Protein AF-A0A356TQ45-F1 (afdb_monomer)

Foldseek 3Di:
DDDDDDDDPPDDPPPDPPPPPPQPQPQPPVVVVVVVVLVVLVVVCVVVVADSVQWDWDDQDSQKIWTQHPVGIWIKGFAWDDDDNDTHDTDIDTEDDPLRQCCVVLVHRSVQWDWDDDPGPQWIWIDGPNDIWIWGWDDDNGGIYIDTDPDDDPPPDPPPPPPPPPDDDDDD

Mean predicted aligned error: 13.39 Å

Secondary structure (DSSP, 8-state):
-------------------------TTS-HHHHHHHHHHHHHHHHHHHT--GGG-EEEE-SSSEEEEEETTEEEEEEEEEEEETTEEEEEEEEEPPPHHHHHHHHHTS-GGG-EEEE-SSTTEEEEEETTEEEEEEEEE-SS-EEEEEES-PPPPPP----------PPPP-

Structure (mmCIF, N/CA/C/O backbone):
data_AF-A0A356TQ45-F1
#
_entry.id   AF-A0A356TQ45-F1
#
loop_
_atom_site.group_PDB
_atom_site.id
_atom_site.type_symbol
_atom_site.label_atom_id
_atom_site.label_alt_id
_atom_site.label_comp_id
_atom_site.label_asym_id
_atom_site.label_entity_id
_atom_site.label_seq_id
_atom_site.pdbx_PDB_ins_code
_atom_site.Cartn_x
_atom_site.Cartn_y
_atom_site.Cartn_z
_atom_site.occupancy
_atom_site.B_iso_or_equiv
_atom_site.auth_seq_id
_atom_site.auth_comp_id
_atom_site.auth_asym_id
_atom_site.auth_atom_id
_atom_site.pdbx_PDB_model_num
ATOM 1 N N . MET A 1 1 ? 59.234 -2.520 54.701 1.00 38.41 1 MET A N 1
ATOM 2 C CA . MET A 1 1 ? 59.143 -3.461 53.559 1.00 38.41 1 MET A CA 1
ATOM 3 C C . MET A 1 1 ? 57.657 -3.678 53.281 1.00 38.41 1 MET A C 1
ATOM 5 O O . MET A 1 1 ? 57.005 -4.320 54.080 1.00 38.41 1 MET A O 1
ATOM 9 N N . ARG A 1 2 ? 57.001 -2.833 52.472 1.00 40.69 2 ARG A N 1
ATOM 10 C CA . ARG A 1 2 ? 56.751 -2.992 51.022 1.00 40.69 2 ARG A CA 1
ATOM 11 C C . ARG A 1 2 ? 56.267 -4.393 50.626 1.00 40.69 2 ARG A C 1
ATOM 13 O O . ARG A 1 2 ? 57.110 -5.215 50.309 1.00 40.69 2 ARG A O 1
ATOM 20 N N . VAL A 1 3 ? 54.946 -4.578 50.532 1.00 37.56 3 VAL A N 1
ATOM 21 C CA . VAL A 1 3 ? 54.291 -5.249 49.391 1.00 37.56 3 VAL A CA 1
ATOM 22 C C . VAL A 1 3 ? 52.929 -4.573 49.183 1.00 37.56 3 VAL A C 1
ATOM 24 O O . VAL A 1 3 ? 52.017 -4.741 49.984 1.00 37.56 3 VAL A O 1
ATOM 27 N N . VAL A 1 4 ? 52.821 -3.747 48.141 1.00 41.84 4 VAL A N 1
ATOM 28 C CA . VAL A 1 4 ? 51.567 -3.138 47.676 1.00 41.84 4 VAL A CA 1
ATOM 29 C C . VAL A 1 4 ? 51.018 -4.046 46.579 1.00 41.84 4 VAL A C 1
ATOM 31 O O . VAL A 1 4 ? 51.649 -4.200 45.537 1.00 41.84 4 VAL A O 1
ATOM 34 N N . PHE A 1 5 ? 49.864 -4.657 46.827 1.00 44.09 5 PHE A N 1
ATOM 35 C CA . PHE A 1 5 ? 49.027 -5.297 45.815 1.00 44.09 5 PHE A CA 1
ATOM 36 C C . PHE A 1 5 ? 47.947 -4.296 45.403 1.00 44.09 5 PHE A C 1
ATOM 38 O O . PHE A 1 5 ? 47.248 -3.802 46.282 1.00 44.09 5 PHE A O 1
ATOM 45 N N . ALA A 1 6 ? 47.797 -4.027 44.103 1.00 42.25 6 ALA A N 1
ATOM 46 C CA . ALA A 1 6 ? 46.505 -4.090 43.403 1.00 42.25 6 ALA A CA 1
ATOM 47 C C . ALA A 1 6 ? 46.563 -3.411 42.021 1.00 42.25 6 ALA A C 1
ATOM 49 O O . ALA A 1 6 ? 46.594 -2.192 41.900 1.00 42.25 6 ALA A O 1
ATOM 50 N N . LEU A 1 7 ? 46.500 -4.268 40.999 1.00 42.06 7 LEU A N 1
ATOM 51 C CA . LEU A 1 7 ? 45.645 -4.143 39.813 1.00 42.06 7 LEU A CA 1
ATOM 52 C C . LEU A 1 7 ? 45.788 -2.885 38.939 1.00 42.06 7 LEU A C 1
ATOM 54 O O . LEU A 1 7 ? 45.045 -1.913 39.040 1.00 42.06 7 LEU A O 1
ATOM 58 N N . LEU A 1 8 ? 46.667 -3.021 37.944 1.00 44.34 8 LEU A N 1
ATOM 59 C CA . LEU A 1 8 ? 46.571 -2.353 36.646 1.00 44.34 8 LEU A CA 1
ATOM 60 C C . LEU A 1 8 ? 45.221 -2.684 35.982 1.00 44.34 8 LEU A C 1
ATOM 62 O O . LEU A 1 8 ? 45.034 -3.776 35.448 1.00 44.34 8 LEU A O 1
ATOM 66 N N . VAL A 1 9 ? 44.292 -1.729 35.980 1.00 47.53 9 VAL A N 1
ATOM 67 C CA . VAL A 1 9 ? 43.106 -1.753 35.113 1.00 47.53 9 VAL A CA 1
ATOM 68 C C . VAL A 1 9 ? 43.507 -1.174 33.756 1.00 47.53 9 VAL A C 1
ATOM 70 O O . VAL A 1 9 ? 43.423 0.025 33.514 1.00 47.53 9 VAL A O 1
ATOM 73 N N . LEU A 1 10 ? 43.985 -2.042 32.867 1.00 46.00 10 LEU A N 1
ATOM 74 C CA . LEU A 1 10 ? 44.137 -1.763 31.438 1.00 46.00 10 LEU A CA 1
ATOM 75 C C . LEU A 1 10 ? 42.849 -2.213 30.736 1.00 46.00 10 LEU A C 1
ATOM 77 O O . LEU A 1 10 ? 42.743 -3.344 30.271 1.00 46.00 10 LEU A O 1
ATOM 81 N N . ALA A 1 11 ? 41.844 -1.339 30.694 1.00 51.00 11 ALA A N 1
ATOM 82 C CA . ALA A 1 11 ? 40.689 -1.516 29.818 1.00 51.00 11 ALA A CA 1
ATOM 83 C C . ALA A 1 11 ? 41.008 -0.856 28.463 1.00 51.00 11 ALA A C 1
ATOM 85 O O . ALA A 1 11 ? 41.170 0.366 28.418 1.00 51.00 11 ALA A O 1
ATOM 86 N N . PRO A 1 12 ? 41.133 -1.607 27.353 1.00 48.00 12 PRO A N 1
ATOM 87 C CA . PRO A 1 12 ? 41.363 -0.993 26.058 1.00 48.00 12 PRO A CA 1
ATOM 88 C C . PRO A 1 12 ? 40.058 -0.354 25.568 1.00 48.00 12 PRO A C 1
ATOM 90 O O . PRO A 1 12 ? 39.065 -1.039 25.318 1.00 48.00 12 PRO A O 1
ATOM 93 N N . LEU A 1 13 ? 40.078 0.970 25.396 1.00 46.19 13 LEU A N 1
ATOM 94 C CA . LEU A 1 13 ? 39.138 1.700 24.545 1.00 46.19 13 LEU A CA 1
ATOM 95 C C . LEU A 1 13 ? 39.313 1.212 23.094 1.00 46.19 13 LEU A C 1
ATOM 97 O O . LEU A 1 13 ? 40.103 1.750 22.325 1.00 46.19 13 LEU A O 1
ATOM 101 N N . LEU A 1 14 ? 38.573 0.173 22.715 1.00 45.75 14 LEU A N 1
ATOM 102 C CA . LEU A 1 14 ? 38.393 -0.263 21.328 1.00 45.75 14 LEU A CA 1
ATOM 103 C C . LEU A 1 14 ? 36.915 -0.135 20.953 1.00 45.75 14 LEU A C 1
ATOM 105 O O . LEU A 1 14 ? 36.223 -1.107 20.668 1.00 45.75 14 LEU A O 1
ATOM 109 N N . ALA A 1 15 ? 36.420 1.098 20.954 1.00 50.94 15 ALA A N 1
ATOM 110 C CA . ALA A 1 15 ? 35.123 1.445 20.395 1.00 50.94 15 ALA A CA 1
ATOM 111 C C . ALA A 1 15 ? 35.312 2.657 19.481 1.00 50.94 15 ALA A C 1
ATOM 113 O O . ALA A 1 15 ? 35.411 3.764 19.989 1.00 50.94 15 ALA A O 1
ATOM 114 N N . ALA A 1 16 ? 35.429 2.424 18.163 1.00 47.28 16 ALA A N 1
ATOM 115 C CA . ALA A 1 16 ? 35.027 3.348 17.077 1.00 47.28 16 ALA A CA 1
ATOM 116 C C . ALA A 1 16 ? 35.606 2.985 15.684 1.00 47.28 16 ALA A C 1
ATOM 118 O O . ALA A 1 16 ? 35.868 3.864 14.872 1.00 47.28 16 ALA A O 1
ATOM 119 N N . LEU A 1 17 ? 35.766 1.700 15.342 1.00 46.09 17 LEU A N 1
ATOM 120 C CA . LEU A 1 17 ? 35.960 1.281 13.937 1.00 46.09 17 LEU A CA 1
ATOM 121 C C . LEU A 1 17 ? 34.752 0.504 13.396 1.00 46.09 17 LEU A C 1
ATOM 123 O O . LEU A 1 17 ? 34.865 -0.360 12.531 1.00 46.09 17 LEU A O 1
ATOM 127 N N . GLY A 1 18 ? 33.559 0.851 13.877 1.00 41.62 18 GLY A N 1
ATOM 128 C CA . GLY A 1 18 ? 32.295 0.510 13.231 1.00 41.62 18 GLY A CA 1
ATOM 129 C C . GLY A 1 18 ? 31.992 1.499 12.112 1.00 41.62 18 GLY A C 1
ATOM 130 O O . GLY A 1 18 ? 30.973 2.176 12.163 1.00 41.62 18 GLY A O 1
ATOM 131 N N . GLY A 1 19 ? 32.898 1.630 11.137 1.00 37.53 19 GLY A N 1
ATOM 132 C CA . GLY A 1 19 ? 32.660 2.456 9.958 1.00 37.53 19 GLY A CA 1
ATOM 133 C C . GLY A 1 19 ? 31.317 2.075 9.342 1.00 37.53 19 GLY A C 1
ATOM 134 O O . GLY A 1 19 ? 31.079 0.896 9.062 1.00 37.53 19 GLY A O 1
ATOM 135 N N . CYS A 1 20 ? 30.435 3.065 9.192 1.00 50.94 20 CYS A N 1
ATOM 136 C CA . CYS A 1 20 ? 29.130 2.945 8.562 1.00 50.94 20 CYS A CA 1
ATOM 137 C C . CYS A 1 20 ? 29.283 2.191 7.240 1.00 50.94 20 CYS A C 1
ATOM 139 O O . CYS A 1 20 ? 29.699 2.752 6.226 1.00 50.94 20 CYS A O 1
ATOM 141 N N . ARG A 1 21 ? 28.989 0.885 7.248 1.00 41.62 21 ARG A N 1
ATOM 142 C CA . ARG A 1 21 ? 28.913 0.091 6.026 1.00 41.62 21 ARG A CA 1
ATOM 143 C C . ARG A 1 21 ? 27.748 0.657 5.238 1.00 41.62 21 ARG A C 1
ATOM 145 O O . ARG A 1 21 ? 26.599 0.320 5.513 1.00 41.62 21 ARG A O 1
ATOM 152 N N . HIS A 1 22 ? 28.070 1.527 4.290 1.00 43.88 22 HIS A N 1
ATOM 153 C CA . HIS A 1 22 ? 27.150 2.029 3.290 1.00 43.88 22 HIS A CA 1
ATOM 154 C C . HIS A 1 22 ? 26.469 0.812 2.657 1.00 43.88 22 HIS A C 1
ATOM 156 O O . HIS A 1 22 ? 27.093 0.023 1.939 1.00 43.88 22 HIS A O 1
ATOM 162 N N . ARG A 1 23 ? 25.207 0.582 3.037 1.00 54.31 23 ARG A N 1
ATOM 163 C CA . ARG A 1 23 ? 24.378 -0.465 2.447 1.00 54.31 23 ARG A CA 1
ATOM 164 C C . ARG A 1 23 ? 24.221 -0.078 0.983 1.00 54.31 23 ARG A C 1
ATOM 166 O O . ARG A 1 23 ? 23.668 0.970 0.684 1.00 54.31 23 ARG A O 1
ATOM 173 N N . TYR A 1 24 ? 24.776 -0.888 0.091 1.00 46.12 24 TYR A N 1
ATOM 174 C CA . TYR A 1 24 ? 24.468 -0.822 -1.331 1.00 46.12 24 TYR A CA 1
ATOM 175 C C . TYR A 1 24 ? 22.954 -0.987 -1.473 1.00 46.12 24 TYR A C 1
ATOM 177 O O . TYR A 1 24 ? 22.442 -2.025 -1.068 1.00 46.12 24 TYR A O 1
ATOM 185 N N . ASP A 1 25 ? 22.244 0.015 -1.974 1.00 58.91 25 ASP A N 1
ATOM 186 C CA . ASP A 1 25 ? 20.788 -0.028 -2.092 1.00 58.91 25 ASP A CA 1
ATOM 187 C C . ASP A 1 25 ? 20.396 -0.685 -3.440 1.00 58.91 25 ASP A C 1
ATOM 189 O O . ASP A 1 25 ? 20.764 -0.184 -4.511 1.00 58.91 25 ASP A O 1
ATOM 193 N N . PRO A 1 26 ? 19.678 -1.829 -3.438 1.00 57.66 26 PRO A N 1
ATOM 194 C CA . PRO A 1 26 ? 19.209 -2.484 -4.662 1.00 57.66 26 PRO A CA 1
ATOM 195 C C . PRO A 1 26 ? 18.286 -1.614 -5.536 1.00 57.66 26 PRO A C 1
ATOM 197 O O . PRO A 1 26 ? 18.059 -1.977 -6.695 1.00 57.66 26 PRO A O 1
ATOM 200 N N . VAL A 1 27 ? 17.781 -0.494 -5.013 1.00 61.97 27 VAL A N 1
ATOM 201 C CA . VAL A 1 27 ? 16.809 0.404 -5.648 1.00 61.97 27 VAL A CA 1
ATOM 202 C C . VAL A 1 27 ? 17.451 1.677 -6.235 1.00 61.97 27 VAL A C 1
ATOM 204 O O . VAL A 1 27 ? 16.759 2.647 -6.536 1.00 61.97 27 VAL A O 1
ATOM 207 N N . HIS A 1 28 ? 18.769 1.670 -6.462 1.00 70.31 28 HIS A N 1
ATOM 208 C CA . HIS A 1 28 ? 19.478 2.741 -7.186 1.00 70.31 28 HIS A CA 1
ATOM 209 C C . HIS A 1 28 ? 19.784 2.415 -8.659 1.00 70.31 28 HIS A C 1
ATOM 211 O O . HIS A 1 28 ? 20.225 3.285 -9.405 1.00 70.31 28 HIS A O 1
ATOM 217 N N . ASN A 1 29 ? 19.565 1.175 -9.115 1.00 77.56 29 ASN A N 1
ATOM 218 C CA . ASN A 1 29 ? 19.778 0.811 -10.520 1.00 77.56 29 ASN A CA 1
ATO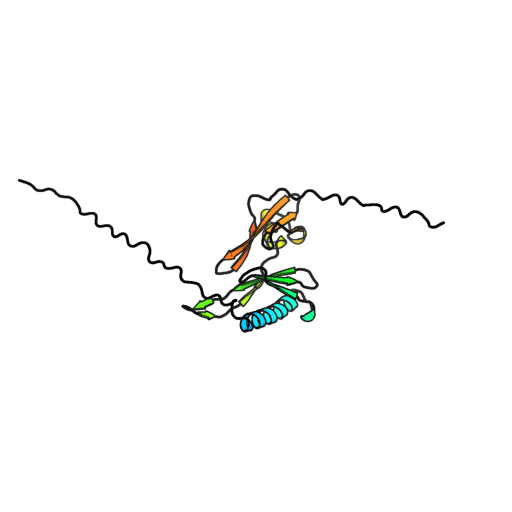M 219 C C . ASN A 1 29 ? 18.475 0.993 -11.329 1.00 77.56 29 ASN A C 1
ATOM 221 O O . ASN A 1 29 ? 17.549 0.200 -11.126 1.00 77.56 29 ASN A O 1
ATOM 225 N N . PRO A 1 30 ? 18.402 1.944 -12.281 1.00 77.94 30 PRO A N 1
ATOM 226 C CA . PRO A 1 30 ? 17.160 2.279 -12.984 1.00 77.94 30 PRO A CA 1
ATOM 227 C C . PRO A 1 30 ? 16.559 1.093 -13.752 1.00 77.94 30 PRO A C 1
ATOM 229 O O . PRO A 1 30 ? 15.359 0.845 -13.664 1.00 77.94 30 PRO A O 1
ATOM 232 N N . ALA A 1 31 ? 17.386 0.267 -14.400 1.00 82.06 31 ALA A N 1
ATOM 233 C CA . ALA A 1 31 ? 16.912 -0.915 -15.125 1.00 82.06 31 ALA A CA 1
ATOM 234 C C . ALA A 1 31 ? 16.323 -1.996 -14.195 1.00 82.06 31 ALA A C 1
ATOM 236 O O . ALA A 1 31 ? 15.488 -2.809 -14.604 1.00 82.06 31 ALA A O 1
ATOM 237 N N . ARG A 1 32 ? 16.756 -2.042 -12.925 1.00 84.19 32 ARG A N 1
ATOM 238 C CA . ARG A 1 32 ? 16.135 -2.922 -11.922 1.00 84.19 32 ARG A CA 1
ATOM 239 C C . ARG A 1 32 ? 14.821 -2.350 -11.417 1.00 84.19 32 ARG A C 1
ATOM 241 O O . ARG A 1 32 ? 13.885 -3.129 -11.267 1.00 84.19 32 ARG A O 1
ATOM 248 N N . ILE A 1 33 ? 14.754 -1.038 -11.188 1.00 86.25 33 ILE A N 1
ATOM 249 C CA . ILE A 1 33 ? 13.532 -0.352 -10.745 1.00 86.25 33 ILE A CA 1
ATOM 250 C C . ILE A 1 33 ? 12.400 -0.625 -11.732 1.00 86.25 33 ILE A C 1
ATOM 252 O O . ILE A 1 33 ? 11.370 -1.154 -11.334 1.00 86.25 33 ILE A O 1
ATOM 256 N N . GLU A 1 34 ? 12.638 -0.420 -13.025 1.00 90.25 34 GLU A N 1
ATOM 257 C CA . GLU A 1 34 ? 11.637 -0.646 -14.073 1.00 90.25 34 GLU A CA 1
ATOM 258 C C . GLU A 1 34 ? 11.131 -2.105 -14.098 1.00 90.25 34 GLU A C 1
ATOM 260 O O . GLU A 1 34 ? 9.943 -2.395 -14.260 1.00 90.25 34 GLU A O 1
ATOM 265 N N . ARG A 1 35 ? 12.035 -3.072 -13.876 1.00 90.94 35 ARG A N 1
ATOM 266 C CA . ARG A 1 35 ? 11.667 -4.489 -13.743 1.00 90.94 35 ARG A CA 1
ATOM 267 C C . ARG A 1 35 ? 10.822 -4.738 -12.493 1.00 90.94 35 ARG A C 1
ATOM 269 O O . ARG A 1 35 ? 9.887 -5.539 -12.549 1.00 90.94 35 ARG A O 1
ATOM 276 N N . PHE A 1 36 ? 11.168 -4.114 -11.371 1.00 92.19 36 PHE A N 1
ATOM 277 C CA . PHE A 1 36 ? 10.406 -4.232 -10.133 1.00 92.19 36 PHE A CA 1
ATOM 278 C C . PHE A 1 36 ? 9.011 -3.629 -10.287 1.00 92.19 36 PHE A C 1
ATOM 280 O O . PHE A 1 36 ? 8.051 -4.293 -9.905 1.00 92.19 36 PHE A O 1
ATOM 287 N N . GLU A 1 37 ? 8.892 -2.464 -10.918 1.00 94.56 37 GLU A N 1
ATOM 288 C CA . GLU A 1 37 ? 7.621 -1.785 -11.188 1.00 94.56 37 GLU A CA 1
ATOM 289 C C . GLU A 1 37 ? 6.711 -2.604 -12.099 1.00 94.56 37 GLU A C 1
ATOM 291 O O . GLU A 1 37 ? 5.556 -2.832 -11.752 1.00 94.56 37 GLU A O 1
ATOM 296 N N . ARG A 1 38 ? 7.226 -3.170 -13.198 1.00 95.62 38 ARG A N 1
ATOM 297 C CA . ARG A 1 38 ? 6.438 -4.104 -14.024 1.00 95.62 38 ARG A CA 1
ATOM 298 C C . ARG A 1 38 ? 5.922 -5.297 -13.226 1.00 95.62 38 ARG A C 1
ATOM 300 O O . ARG A 1 38 ? 4.773 -5.700 -13.376 1.00 95.62 38 ARG A O 1
ATOM 307 N N . ASN A 1 39 ? 6.766 -5.885 -12.379 1.00 96.25 39 ASN A N 1
ATOM 308 C CA . ASN A 1 39 ? 6.347 -7.005 -11.537 1.00 96.25 39 ASN A CA 1
ATOM 309 C C . ASN A 1 39 ? 5.319 -6.579 -10.480 1.00 96.25 39 ASN A C 1
ATOM 311 O O . ASN A 1 39 ? 4.431 -7.368 -10.161 1.00 96.25 39 ASN A O 1
ATOM 315 N N . LEU A 1 40 ? 5.431 -5.356 -9.956 1.00 97.25 40 LEU A N 1
ATOM 316 C CA . LEU A 1 40 ? 4.463 -4.780 -9.032 1.00 97.25 40 LEU A CA 1
ATOM 317 C C . LEU A 1 40 ? 3.111 -4.577 -9.711 1.00 97.25 40 LEU A C 1
ATOM 319 O O . LEU A 1 40 ? 2.106 -4.974 -9.140 1.00 97.25 40 LEU A O 1
ATOM 323 N N . ILE A 1 41 ? 3.087 -4.029 -10.929 1.00 98.12 41 ILE A N 1
ATOM 324 C CA . ILE A 1 41 ? 1.857 -3.823 -11.704 1.00 98.12 41 ILE A CA 1
ATOM 325 C C . ILE A 1 41 ? 1.103 -5.142 -11.869 1.00 98.12 41 ILE A C 1
ATOM 327 O O . ILE A 1 41 ? -0.072 -5.219 -1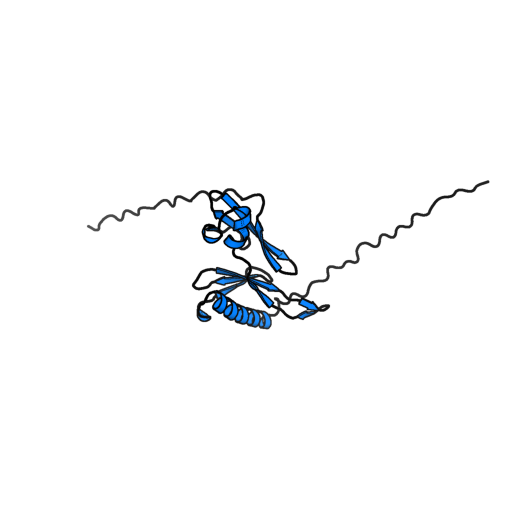1.523 1.00 98.12 41 ILE A O 1
ATOM 331 N N . ARG A 1 42 ? 1.791 -6.209 -12.298 1.00 97.94 42 ARG A N 1
ATOM 332 C CA . ARG A 1 42 ? 1.185 -7.545 -12.441 1.00 97.94 42 ARG A CA 1
ATOM 333 C C . ARG A 1 42 ? 0.633 -8.091 -11.129 1.00 97.94 42 ARG A C 1
ATOM 335 O O . ARG A 1 42 ? -0.433 -8.702 -11.110 1.00 97.94 42 ARG A O 1
ATOM 342 N N . LEU A 1 43 ? 1.380 -7.913 -10.037 1.00 97.81 43 LEU A N 1
ATOM 343 C CA . LEU A 1 43 ? 0.956 -8.362 -8.714 1.00 97.81 43 LEU A CA 1
ATOM 344 C C . LEU A 1 43 ? -0.275 -7.585 -8.243 1.00 97.81 43 LEU A C 1
ATOM 346 O O . LEU A 1 43 ? -1.273 -8.191 -7.876 1.00 97.81 43 LEU A O 1
ATOM 350 N N . ALA A 1 44 ? -0.226 -6.258 -8.298 1.00 97.50 44 ALA A N 1
ATOM 351 C CA . ALA A 1 44 ? -1.310 -5.396 -7.854 1.00 97.50 44 ALA A CA 1
ATOM 352 C C . ALA A 1 44 ? -2.568 -5.561 -8.714 1.00 97.50 44 ALA A C 1
ATOM 354 O O . ALA A 1 44 ? -3.667 -5.586 -8.165 1.00 97.50 44 ALA A O 1
ATOM 355 N N . ALA A 1 45 ? -2.426 -5.756 -10.028 1.00 97.81 45 ALA A N 1
ATOM 356 C CA . ALA A 1 45 ? -3.525 -6.106 -10.927 1.00 97.81 45 ALA A CA 1
ATOM 357 C C . ALA A 1 45 ? -4.212 -7.402 -10.479 1.00 97.81 45 ALA A C 1
ATOM 359 O O . ALA A 1 45 ? -5.424 -7.428 -10.290 1.00 97.81 45 ALA A O 1
ATOM 360 N N . ARG A 1 46 ? -3.435 -8.456 -10.190 1.00 97.44 46 ARG A N 1
ATOM 361 C CA . ARG A 1 46 ? -3.967 -9.720 -9.662 1.00 97.44 46 ARG A CA 1
ATOM 362 C C . ARG A 1 46 ? -4.655 -9.547 -8.308 1.00 97.44 46 ARG A C 1
ATOM 364 O O . ARG A 1 46 ? -5.745 -10.071 -8.117 1.00 97.44 46 ARG A O 1
ATOM 371 N N . ASP A 1 47 ? -4.028 -8.829 -7.382 1.00 95.38 47 ASP A N 1
ATOM 372 C CA . ASP A 1 47 ? -4.542 -8.651 -6.021 1.00 95.38 47 ASP A CA 1
ATOM 373 C C . ASP A 1 47 ? -5.839 -7.827 -5.985 1.00 95.38 47 ASP A C 1
ATOM 375 O O . ASP A 1 47 ? -6.640 -7.973 -5.057 1.00 95.38 47 ASP A O 1
ATOM 379 N N . SER A 1 48 ? -6.017 -6.919 -6.949 1.00 95.06 48 SER A N 1
ATOM 380 C CA . SER A 1 48 ? -7.171 -6.015 -7.051 1.00 95.06 48 SER A CA 1
ATOM 381 C C . SER A 1 48 ? -8.227 -6.457 -8.063 1.00 95.06 48 SER A C 1
ATOM 383 O O . SER A 1 48 ? -9.337 -5.937 -8.028 1.00 95.06 48 SER A O 1
ATOM 385 N N . GLY A 1 49 ? -7.902 -7.392 -8.959 1.00 97.06 49 GLY A N 1
ATOM 386 C CA . GLY A 1 49 ? -8.750 -7.765 -10.092 1.00 97.06 49 GLY A CA 1
ATOM 387 C C . GLY A 1 49 ? -8.787 -6.728 -11.223 1.00 97.06 49 GLY A C 1
ATOM 388 O O . GLY A 1 49 ? -9.561 -6.893 -12.163 1.00 97.06 49 GLY A O 1
ATOM 389 N N . CYS A 1 50 ? -7.978 -5.667 -11.157 1.00 96.75 50 CYS A N 1
ATOM 390 C CA . CYS A 1 50 ? -7.916 -4.637 -12.195 1.00 96.75 50 CYS A CA 1
ATOM 391 C C . CYS A 1 50 ? -7.052 -5.087 -13.383 1.00 96.75 50 CYS A C 1
ATOM 393 O O . CYS A 1 50 ? -6.145 -5.908 -13.235 1.00 96.75 50 CYS A O 1
ATOM 395 N N . ALA A 1 51 ? -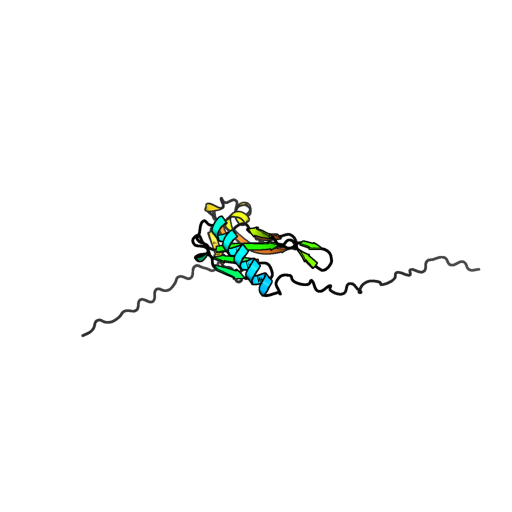7.273 -4.500 -14.562 1.00 97.81 51 ALA A N 1
ATOM 396 C CA . ALA A 1 51 ? -6.360 -4.690 -15.688 1.00 97.81 51 ALA A CA 1
ATOM 397 C C . ALA A 1 51 ? -5.001 -4.024 -15.398 1.00 97.81 51 ALA A C 1
ATOM 399 O O . ALA A 1 51 ? -4.954 -2.967 -14.772 1.00 97.81 51 ALA A O 1
ATOM 400 N N . GLU A 1 52 ? -3.893 -4.587 -15.897 1.00 97.69 52 GLU A N 1
ATOM 401 C CA . GLU A 1 52 ? -2.541 -4.037 -15.664 1.00 97.69 52 GLU A CA 1
ATOM 402 C C . GLU A 1 52 ? -2.417 -2.562 -16.077 1.00 97.69 52 GLU A C 1
ATOM 404 O O . GLU A 1 52 ? -1.785 -1.776 -15.379 1.00 97.69 52 GLU A O 1
ATOM 409 N N . VAL A 1 53 ? -3.086 -2.162 -17.163 1.00 97.38 53 VAL A N 1
ATOM 410 C CA . VAL A 1 53 ? -3.106 -0.774 -17.661 1.00 97.38 53 VAL A CA 1
ATOM 411 C C . VAL A 1 53 ? -3.818 0.213 -16.728 1.00 97.38 53 VAL A C 1
ATOM 413 O O . VAL A 1 53 ? -3.638 1.417 -16.865 1.00 97.38 53 VAL A O 1
ATOM 416 N N . GLN A 1 54 ? -4.627 -0.279 -15.786 1.00 97.25 54 GLN A N 1
ATOM 417 C CA . GLN A 1 54 ? -5.335 0.528 -14.786 1.00 97.25 54 GLN A CA 1
ATOM 418 C C . GLN A 1 54 ? -4.562 0.635 -13.468 1.00 97.25 54 GLN A C 1
ATOM 420 O O . GLN A 1 54 ? -5.048 1.252 -12.521 1.00 97.25 54 GLN A O 1
ATOM 425 N N . VAL A 1 55 ? -3.392 0.000 -13.375 1.00 97.94 55 VAL A N 1
ATOM 426 C CA . VAL A 1 55 ? -2.557 0.025 -12.179 1.00 97.94 55 VAL A CA 1
ATOM 427 C C . VAL A 1 55 ? -1.416 1.007 -12.384 1.00 97.94 55 VAL A C 1
ATOM 429 O O . VAL A 1 55 ? -0.557 0.811 -13.242 1.00 97.94 55 VAL A O 1
ATOM 432 N N . GLN A 1 56 ? -1.366 2.034 -11.541 1.00 97.38 56 GLN A N 1
ATOM 433 C CA . GLN A 1 56 ? -0.289 3.015 -11.559 1.00 97.38 56 GLN A CA 1
ATOM 434 C C . GLN A 1 56 ? 0.560 2.897 -10.286 1.00 97.38 56 GLN A C 1
ATOM 436 O O . GLN A 1 56 ? 0.078 3.232 -9.200 1.00 97.38 56 GLN A O 1
ATOM 441 N N . PRO A 1 57 ? 1.813 2.418 -10.378 1.00 96.44 57 PRO A N 1
ATOM 442 C CA . PRO A 1 57 ? 2.714 2.381 -9.239 1.00 96.44 57 PRO A CA 1
ATOM 443 C C . PRO A 1 57 ? 3.314 3.770 -8.985 1.00 96.44 57 PRO A C 1
ATOM 445 O O . PRO A 1 57 ? 3.754 4.454 -9.904 1.00 96.44 57 PRO A O 1
ATOM 448 N N . VAL A 1 58 ? 3.377 4.164 -7.718 1.00 94.50 58 VAL A N 1
ATOM 449 C CA . VAL A 1 58 ? 4.015 5.392 -7.239 1.00 94.50 58 VAL A CA 1
ATOM 450 C C . VAL A 1 58 ? 4.971 5.018 -6.117 1.00 94.50 58 VAL A C 1
ATOM 452 O O . VAL A 1 58 ? 4.581 4.400 -5.126 1.00 94.50 58 VAL A O 1
ATOM 455 N N . ARG A 1 59 ? 6.243 5.382 -6.262 1.00 92.00 59 ARG A N 1
ATOM 456 C CA . ARG A 1 59 ? 7.253 5.154 -5.226 1.00 92.00 59 ARG A CA 1
ATOM 457 C C . ARG A 1 59 ? 7.102 6.206 -4.126 1.00 92.00 59 ARG A C 1
ATOM 459 O O . ARG A 1 59 ? 7.177 7.396 -4.407 1.00 92.00 59 ARG A O 1
ATOM 466 N N . ILE A 1 60 ? 6.922 5.767 -2.881 1.00 90.50 60 ILE A N 1
ATOM 467 C CA . ILE A 1 60 ? 6.757 6.647 -1.703 1.00 90.50 60 ILE A CA 1
ATOM 468 C C . ILE A 1 60 ? 7.905 6.513 -0.692 1.00 90.50 60 ILE A C 1
ATOM 470 O O . ILE A 1 60 ? 7.876 7.115 0.378 1.00 90.50 60 ILE A O 1
ATOM 474 N N . GLY A 1 61 ? 8.910 5.696 -1.003 1.00 87.75 61 GLY A N 1
ATOM 475 C CA . GLY A 1 61 ? 10.102 5.507 -0.186 1.00 87.75 61 GLY A CA 1
ATOM 476 C C . GLY A 1 61 ? 11.144 4.650 -0.896 1.00 87.75 61 GLY A C 1
ATOM 477 O O . GLY A 1 61 ? 10.989 4.292 -2.063 1.00 87.75 61 GLY A O 1
ATOM 478 N N . GLU A 1 62 ? 12.215 4.291 -0.189 1.00 83.88 62 GLU A N 1
ATOM 479 C CA . GLU A 1 62 ? 13.305 3.502 -0.774 1.00 83.88 62 GLU A CA 1
ATOM 480 C C . GLU A 1 62 ? 12.805 2.140 -1.271 1.00 83.88 62 GLU A C 1
ATOM 482 O O . GLU A 1 62 ? 13.043 1.778 -2.420 1.00 83.88 62 GLU A O 1
ATOM 487 N N . THR A 1 63 ? 12.047 1.436 -0.429 1.00 87.12 63 THR A N 1
ATOM 488 C CA . THR A 1 63 ? 11.507 0.091 -0.686 1.00 87.12 63 THR A CA 1
ATOM 489 C C . THR A 1 63 ? 9.974 0.036 -0.610 1.00 87.12 63 THR A C 1
ATOM 491 O O . THR A 1 63 ? 9.396 -1.052 -0.535 1.00 87.12 63 THR A O 1
ATOM 494 N N . LEU A 1 64 ? 9.314 1.197 -0.658 1.00 91.81 64 LEU A N 1
ATOM 495 C CA . LEU A 1 64 ? 7.867 1.348 -0.509 1.00 91.81 64 LEU A CA 1
ATOM 496 C C . LEU A 1 64 ? 7.210 1.927 -1.761 1.00 91.81 64 LEU A C 1
ATOM 498 O O . LEU A 1 64 ? 7.643 2.956 -2.290 1.00 91.81 64 LEU A O 1
ATOM 502 N N . TRP A 1 65 ? 6.113 1.297 -2.172 1.00 94.56 65 TRP A N 1
ATOM 503 C CA . TRP A 1 65 ? 5.294 1.728 -3.297 1.00 94.56 65 TRP A CA 1
ATOM 504 C C . TRP A 1 65 ? 3.814 1.695 -2.945 1.00 94.56 65 TRP A C 1
ATOM 506 O O . TRP A 1 65 ? 3.352 0.831 -2.202 1.00 94.56 65 TRP A O 1
ATOM 516 N N . VAL A 1 66 ? 3.075 2.614 -3.549 1.00 95.12 66 VAL A N 1
ATOM 517 C CA . VAL A 1 66 ? 1.618 2.601 -3.616 1.00 95.12 66 VAL A CA 1
ATOM 518 C C . VAL A 1 66 ? 1.235 2.222 -5.036 1.00 95.12 66 VAL A C 1
ATOM 520 O O . VAL A 1 66 ? 1.681 2.859 -5.984 1.00 95.12 66 VAL A O 1
ATOM 523 N N . ALA A 1 67 ? 0.422 1.189 -5.203 1.00 96.88 67 ALA A N 1
ATOM 524 C CA . ALA A 1 67 ? -0.224 0.889 -6.469 1.00 96.88 67 ALA A CA 1
ATOM 525 C C . ALA A 1 67 ? -1.637 1.474 -6.438 1.00 96.88 67 ALA A C 1
ATOM 527 O O . ALA A 1 67 ? -2.490 1.001 -5.687 1.00 96.88 67 ALA A O 1
ATOM 528 N N . ASN A 1 68 ? -1.883 2.503 -7.242 1.00 96.12 68 ASN A N 1
ATOM 529 C CA . ASN A 1 68 ? -3.226 3.025 -7.460 1.00 96.12 68 ASN A CA 1
ATOM 530 C C . ASN A 1 68 ? -3.952 2.064 -8.398 1.00 96.12 68 ASN A C 1
ATOM 532 O O . ASN A 1 68 ? -3.514 1.865 -9.529 1.00 96.12 68 ASN A O 1
ATOM 536 N N . THR A 1 69 ? -5.019 1.435 -7.911 1.00 96.06 69 THR A N 1
ATOM 537 C CA . THR A 1 69 ? -5.816 0.467 -8.674 1.00 96.06 69 THR A CA 1
ATOM 538 C C . THR A 1 69 ? -7.240 0.983 -8.870 1.00 96.06 69 THR A C 1
ATOM 540 O O . THR A 1 69 ? -7.663 1.932 -8.211 1.00 96.06 69 THR A O 1
ATOM 543 N N . CYS A 1 70 ? -8.021 0.305 -9.710 1.00 94.50 70 CYS A N 1
ATOM 544 C CA . CYS A 1 70 ? -9.449 0.570 -9.902 1.00 94.50 70 CYS A CA 1
ATOM 545 C C . CYS A 1 70 ? -10.301 0.405 -8.626 1.00 94.50 70 CYS A C 1
ATOM 547 O O . CYS A 1 70 ? -11.397 0.948 -8.551 1.00 94.50 70 CYS A O 1
ATOM 549 N N . THR A 1 71 ? -9.800 -0.315 -7.615 1.00 92.56 71 THR A N 1
ATOM 550 C CA . THR A 1 71 ? -10.483 -0.507 -6.318 1.00 92.56 71 THR A CA 1
ATOM 551 C C . THR A 1 71 ? -9.958 0.418 -5.218 1.00 92.56 71 THR A C 1
ATOM 553 O O . THR A 1 71 ? -10.441 0.371 -4.090 1.00 92.56 71 THR A O 1
ATOM 556 N N . GLY A 1 72 ? -8.966 1.256 -5.533 1.00 90.38 72 GLY A N 1
ATOM 557 C CA . GLY A 1 72 ? -8.279 2.128 -4.585 1.00 90.38 72 GLY A CA 1
ATOM 558 C C . GLY A 1 72 ? -6.777 1.839 -4.459 1.00 90.38 72 GLY A C 1
ATOM 559 O O . GLY A 1 72 ? -6.244 0.939 -5.124 1.00 90.38 72 GLY A O 1
ATOM 560 N N . PRO A 1 73 ? -6.065 2.631 -3.640 1.00 91.69 73 PRO A N 1
ATOM 561 C CA . PRO A 1 73 ? -4.630 2.483 -3.429 1.00 91.69 73 PRO A CA 1
ATOM 562 C C . PRO A 1 73 ? -4.303 1.243 -2.587 1.00 91.69 73 PRO A C 1
ATOM 564 O O . PRO A 1 73 ? -5.030 0.895 -1.657 1.00 91.69 73 PRO A O 1
ATOM 567 N N . ARG A 1 74 ? -3.179 0.590 -2.896 1.00 93.88 74 ARG A N 1
ATOM 568 C CA . ARG A 1 74 ? -2.624 -0.532 -2.125 1.00 93.88 74 ARG A CA 1
ATOM 569 C C . ARG A 1 74 ? -1.135 -0.344 -1.887 1.00 93.88 74 ARG A C 1
ATOM 571 O O . ARG A 1 74 ? -0.400 -0.032 -2.822 1.00 93.88 74 ARG A O 1
ATOM 578 N N . GLU A 1 75 ? -0.679 -0.564 -0.659 1.00 94.94 75 GLU A N 1
ATOM 579 C CA . GLU A 1 75 ? 0.737 -0.439 -0.315 1.00 94.94 75 GLU A CA 1
ATOM 580 C C . GLU A 1 75 ? 1.498 -1.760 -0.469 1.00 94.94 75 GLU A C 1
ATOM 582 O O . GLU A 1 75 ? 1.031 -2.838 -0.090 1.00 94.94 75 GLU A O 1
ATOM 587 N N . TYR A 1 76 ? 2.719 -1.657 -0.991 1.00 95.81 76 TYR A N 1
ATOM 588 C CA . TYR A 1 76 ? 3.622 -2.777 -1.202 1.00 95.81 76 TYR A CA 1
ATOM 589 C C . TYR A 1 76 ? 5.036 -2.455 -0.729 1.00 95.81 76 TYR A C 1
ATOM 591 O O . TYR A 1 76 ? 5.548 -1.346 -0.899 1.00 95.81 76 TYR A O 1
ATOM 599 N N . PHE A 1 77 ? 5.691 -3.479 -0.190 1.00 93.81 77 PHE A N 1
ATOM 600 C CA . PHE A 1 77 ? 7.090 -3.454 0.211 1.00 93.81 77 PHE A CA 1
ATOM 601 C C . PHE A 1 77 ? 7.926 -4.390 -0.664 1.00 93.81 77 PHE A C 1
ATOM 603 O O . PHE A 1 77 ? 7.557 -5.552 -0.879 1.00 93.81 77 PHE A O 1
ATOM 610 N N . LEU A 1 78 ? 9.082 -3.907 -1.126 1.00 92.12 78 LEU A N 1
ATOM 611 C CA . LEU A 1 78 ? 10.081 -4.719 -1.816 1.00 92.12 78 LEU A CA 1
ATOM 612 C C . LEU A 1 78 ? 11.146 -5.210 -0.830 1.00 92.12 78 LEU A C 1
ATOM 614 O O . LEU A 1 78 ? 12.136 -4.532 -0.561 1.00 92.12 78 LEU A O 1
ATOM 618 N N . GLY A 1 79 ? 10.974 -6.433 -0.331 1.00 89.38 79 GLY A N 1
ATOM 619 C CA . GLY A 1 79 ? 11.948 -7.066 0.554 1.00 89.38 79 GLY A CA 1
ATOM 620 C C . GLY A 1 79 ? 13.020 -7.815 -0.227 1.00 89.38 79 GLY A C 1
ATOM 621 O O . GLY A 1 79 ? 12.706 -8.764 -0.944 1.00 89.38 79 GLY A O 1
ATOM 622 N N . CYS A 1 80 ? 14.289 -7.444 -0.059 1.00 84.81 80 CYS A N 1
ATOM 623 C CA . CYS A 1 80 ? 15.434 -8.137 -0.656 1.00 84.81 80 CYS A CA 1
ATOM 624 C C . CYS A 1 80 ? 16.271 -8.847 0.416 1.00 84.81 80 CYS A C 1
ATOM 626 O O . CYS A 1 80 ? 16.468 -8.326 1.509 1.00 84.81 80 CYS A O 1
ATOM 628 N N . ARG A 1 81 ? 16.825 -10.023 0.097 1.00 81.31 81 ARG A N 1
ATOM 629 C CA . ARG A 1 81 ? 17.776 -10.711 0.983 1.00 81.31 81 ARG A CA 1
ATOM 630 C C . ARG A 1 81 ? 19.203 -10.272 0.674 1.00 81.31 81 ARG A C 1
ATOM 632 O O . ARG A 1 81 ? 19.650 -10.344 -0.473 1.00 81.31 81 ARG A O 1
ATOM 639 N N . ALA A 1 82 ? 19.943 -9.877 1.703 1.00 74.81 82 ALA A N 1
ATOM 640 C CA . ALA A 1 82 ? 21.378 -9.659 1.589 1.00 74.81 82 ALA A CA 1
ATOM 641 C C . ALA A 1 82 ? 22.128 -11.000 1.662 1.00 74.81 82 ALA A C 1
ATOM 643 O O . ALA A 1 82 ? 21.906 -11.804 2.565 1.00 74.81 82 ALA A O 1
ATOM 644 N N . ARG A 1 83 ? 23.046 -11.235 0.722 1.00 71.81 83 ARG A N 1
ATOM 645 C CA . ARG A 1 83 ? 24.050 -12.303 0.768 1.00 71.81 83 ARG A CA 1
ATOM 646 C C . ARG A 1 83 ? 25.429 -11.652 0.702 1.00 71.81 83 ARG A C 1
ATOM 648 O O . ARG A 1 83 ? 25.915 -11.282 -0.369 1.00 71.81 83 ARG A O 1
ATOM 655 N N . GLY A 1 84 ? 26.047 -11.461 1.866 1.00 74.38 84 GLY A N 1
ATOM 656 C CA . GLY A 1 84 ? 27.274 -10.673 1.988 1.00 74.38 84 GLY A CA 1
ATOM 657 C C . GLY A 1 84 ? 27.033 -9.214 1.587 1.00 74.38 84 GLY A C 1
ATOM 658 O O . GLY A 1 84 ? 26.172 -8.554 2.157 1.00 74.38 84 GLY A O 1
ATOM 659 N N . ARG A 1 85 ? 27.774 -8.714 0.587 1.00 68.50 85 ARG A N 1
ATOM 660 C CA . ARG A 1 85 ? 27.620 -7.341 0.058 1.00 68.50 85 ARG A CA 1
ATOM 661 C C . ARG A 1 85 ? 26.613 -7.217 -1.095 1.00 68.50 85 ARG A C 1
ATOM 663 O O . ARG A 1 85 ? 26.446 -6.128 -1.631 1.00 68.50 85 ARG A O 1
ATOM 670 N N . ARG A 1 86 ? 25.989 -8.317 -1.530 1.00 69.81 86 ARG A N 1
ATOM 671 C CA . ARG A 1 86 ? 25.063 -8.329 -2.674 1.00 69.81 86 ARG A CA 1
ATOM 672 C C . ARG A 1 86 ? 23.638 -8.572 -2.203 1.00 69.81 86 ARG A C 1
ATOM 674 O O . ARG A 1 86 ? 23.397 -9.465 -1.396 1.00 69.81 86 ARG A O 1
ATOM 681 N N . TRP A 1 87 ? 22.690 -7.833 -2.763 1.00 70.19 87 TRP A N 1
ATOM 682 C CA . TRP A 1 87 ? 21.263 -8.070 -2.549 1.00 70.19 87 TRP A CA 1
ATOM 683 C C . TRP A 1 87 ? 20.706 -8.958 -3.654 1.00 70.19 87 TRP A C 1
ATOM 685 O O . TRP A 1 87 ? 21.020 -8.787 -4.833 1.00 70.19 87 TRP A O 1
ATOM 695 N N . SER A 1 88 ? 19.900 -9.933 -3.256 1.00 76.19 88 SER A N 1
ATOM 696 C CA . SER A 1 88 ? 19.343 -10.972 -4.119 1.00 76.19 88 SER A CA 1
ATOM 697 C C . SER A 1 88 ? 17.960 -11.393 -3.617 1.00 76.19 88 SER A C 1
ATOM 699 O O . SER A 1 88 ? 17.576 -11.078 -2.492 1.00 76.19 88 SER A O 1
ATOM 701 N N . HIS A 1 89 ? 17.196 -12.096 -4.455 1.00 82.94 89 HIS A N 1
ATOM 702 C CA . HIS A 1 89 ? 15.871 -12.624 -4.100 1.00 82.94 89 HIS A CA 1
ATOM 703 C C . HIS A 1 89 ? 14.889 -11.564 -3.573 1.00 82.94 89 HIS A C 1
ATOM 705 O O . HIS A 1 89 ? 14.242 -11.771 -2.547 1.00 82.94 89 HIS A O 1
ATOM 711 N N . CYS A 1 90 ? 14.785 -10.434 -4.275 1.00 86.81 90 CYS A N 1
ATOM 712 C CA . CYS A 1 90 ? 13.782 -9.416 -3.980 1.00 86.81 90 CYS A CA 1
ATOM 713 C C . CYS A 1 90 ? 12.373 -9.952 -4.242 1.00 86.81 90 CYS A C 1
ATOM 715 O O . CYS A 1 90 ? 12.120 -10.555 -5.288 1.00 86.81 90 CYS A O 1
ATOM 717 N N . ARG A 1 91 ? 11.468 -9.749 -3.287 1.00 90.50 91 ARG A N 1
ATOM 718 C CA . ARG A 1 91 ? 10.075 -10.183 -3.358 1.00 90.50 91 ARG A CA 1
ATOM 719 C C . ARG A 1 91 ? 9.163 -9.056 -2.912 1.00 90.50 91 ARG A C 1
ATOM 721 O O . ARG A 1 91 ? 9.413 -8.413 -1.895 1.00 90.50 91 ARG A O 1
ATOM 728 N N . TRP A 1 92 ? 8.095 -8.872 -3.672 1.00 94.00 92 TRP A N 1
ATOM 729 C CA . TRP A 1 92 ? 6.999 -8.003 -3.289 1.00 94.00 92 TRP A CA 1
ATOM 730 C C . TRP A 1 92 ? 6.180 -8.645 -2.176 1.00 94.00 92 TRP A C 1
ATOM 732 O O . TRP A 1 92 ? 5.904 -9.846 -2.207 1.00 94.00 92 TRP A O 1
ATOM 742 N N . ARG A 1 93 ? 5.798 -7.831 -1.199 1.00 93.88 93 ARG A N 1
ATOM 743 C CA . ARG A 1 93 ? 4.858 -8.187 -0.141 1.00 93.88 93 ARG A CA 1
ATOM 744 C C . ARG A 1 93 ? 3.803 -7.096 -0.073 1.00 93.88 93 ARG A C 1
ATOM 746 O O . ARG A 1 93 ? 4.159 -5.918 -0.038 1.00 93.88 93 ARG A O 1
ATOM 753 N N . ARG A 1 94 ? 2.533 -7.491 -0.062 1.00 94.75 94 ARG A N 1
ATOM 754 C CA . ARG A 1 94 ? 1.440 -6.5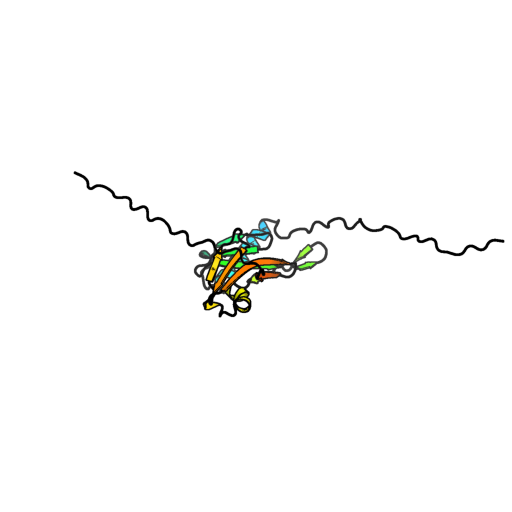83 0.280 1.00 94.75 94 ARG A CA 1
ATOM 755 C C . ARG A 1 94 ? 1.603 -6.166 1.741 1.00 94.75 94 ARG A C 1
ATOM 757 O O . ARG A 1 94 ? 1.973 -6.992 2.578 1.00 94.75 94 ARG A O 1
ATOM 764 N N . ILE A 1 95 ? 1.359 -4.893 2.007 1.00 95.00 95 ILE A N 1
ATOM 765 C CA . ILE A 1 95 ? 1.202 -4.368 3.357 1.00 95.00 95 ILE A CA 1
ATOM 766 C C . ILE A 1 95 ? -0.297 -4.385 3.664 1.00 95.00 95 ILE A C 1
ATOM 768 O O . ILE A 1 95 ? -1.113 -4.084 2.787 1.00 95.00 95 ILE A O 1
ATOM 772 N N . ASP A 1 96 ? -0.660 -4.795 4.876 1.00 94.25 96 ASP A N 1
ATOM 773 C CA . ASP A 1 96 ? -2.055 -4.764 5.315 1.00 94.25 96 ASP A CA 1
ATOM 774 C C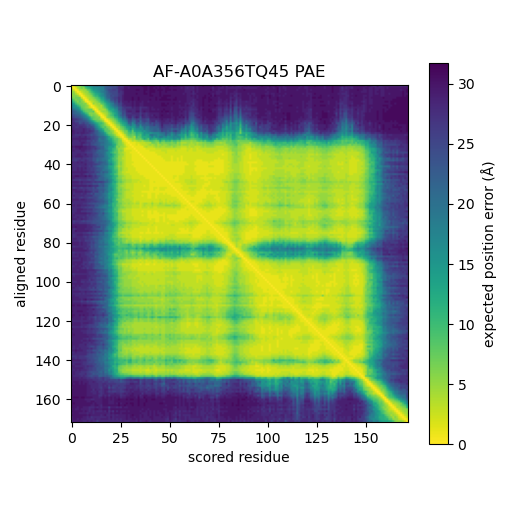 . ASP A 1 96 ? -2.597 -3.338 5.208 1.00 94.25 96 ASP A C 1
ATOM 776 O O . ASP A 1 96 ? -1.866 -2.361 5.363 1.00 94.25 96 ASP A O 1
ATOM 780 N N . THR A 1 97 ? -3.881 -3.198 4.916 1.00 92.81 97 THR A N 1
ATOM 781 C CA . THR A 1 97 ? -4.514 -1.879 4.860 1.00 92.81 97 THR A CA 1
ATOM 782 C C . THR A 1 97 ? -4.518 -1.240 6.248 1.00 92.81 97 THR A C 1
ATOM 784 O O . THR A 1 97 ? -4.492 -1.926 7.272 1.00 92.81 97 THR A O 1
ATOM 787 N N . VAL A 1 98 ? -4.621 0.090 6.311 1.00 93.75 98 VAL A N 1
ATOM 788 C CA . VAL A 1 98 ? -4.780 0.781 7.601 1.00 93.75 98 VAL A CA 1
ATOM 789 C C . VAL A 1 98 ? -5.988 0.272 8.376 1.00 93.75 98 VAL A C 1
ATOM 791 O O . VAL A 1 98 ? -5.901 0.124 9.589 1.00 93.75 98 VAL A O 1
ATOM 794 N N . ALA A 1 99 ? -7.083 -0.042 7.686 1.00 94.06 99 ALA A N 1
ATOM 795 C CA . ALA A 1 99 ? -8.271 -0.605 8.306 1.00 94.06 99 ALA A CA 1
ATOM 796 C C . ALA A 1 99 ? -7.990 -1.963 8.975 1.00 94.06 99 ALA A C 1
ATOM 798 O O . ALA A 1 99 ? -8.348 -2.160 10.135 1.00 94.06 99 ALA A O 1
ATOM 799 N N . GLU A 1 100 ? -7.304 -2.872 8.273 1.00 94.50 100 GLU A N 1
ATOM 800 C CA . GLU A 1 100 ? -6.894 -4.183 8.802 1.00 94.50 100 GLU A CA 1
ATOM 801 C C . GLU A 1 100 ? -5.954 -4.032 10.011 1.00 94.50 100 GLU A C 1
ATOM 803 O O . GLU A 1 100 ? -6.154 -4.685 11.035 1.00 94.50 100 GLU A O 1
ATOM 808 N N . ALA A 1 101 ? -4.973 -3.129 9.929 1.00 94.56 101 ALA A N 1
ATOM 809 C CA . ALA A 1 101 ? -3.990 -2.915 10.989 1.00 94.56 101 ALA A CA 1
ATOM 810 C C . ALA A 1 101 ? -4.555 -2.178 12.219 1.00 94.56 101 ALA A C 1
ATOM 812 O O . ALA A 1 101 ? -4.136 -2.441 13.346 1.00 94.56 101 ALA A O 1
ATOM 813 N N . ALA A 1 102 ? -5.494 -1.247 12.026 1.00 94.62 102 ALA A N 1
ATOM 814 C CA . ALA A 1 102 ? -6.077 -0.442 13.100 1.00 94.62 102 ALA A CA 1
ATOM 815 C C . ALA A 1 102 ? -7.259 -1.128 13.800 1.00 94.62 102 ALA A C 1
ATOM 817 O O . ALA A 1 102 ? -7.557 -0.795 14.949 1.00 94.62 102 ALA A O 1
ATOM 818 N N . ALA A 1 103 ? -7.920 -2.087 13.140 1.00 94.38 103 ALA A N 1
ATOM 819 C CA . ALA A 1 103 ? -9.084 -2.799 13.667 1.00 94.38 103 ALA A CA 1
ATOM 820 C C . ALA A 1 103 ? -8.902 -3.325 15.110 1.00 94.38 103 ALA A C 1
ATOM 822 O O . ALA A 1 103 ? -9.781 -3.065 15.938 1.00 94.38 103 ALA A O 1
ATOM 823 N N . PRO A 1 104 ? -7.773 -3.968 15.486 1.00 93.25 104 PRO A N 1
ATOM 824 C CA . PRO A 1 104 ? -7.553 -4.420 16.862 1.00 93.25 104 PRO A CA 1
ATOM 825 C C . PRO A 1 104 ? -7.462 -3.273 17.876 1.00 93.25 104 PRO A C 1
ATOM 827 O O . PRO A 1 104 ? -8.034 -3.363 18.961 1.00 93.25 104 PRO A O 1
ATOM 830 N N . ALA A 1 105 ? -6.777 -2.179 17.525 1.00 90.56 105 ALA A N 1
ATOM 831 C CA . ALA A 1 105 ? -6.601 -1.022 18.405 1.00 90.56 105 ALA A CA 1
ATOM 832 C C . ALA A 1 105 ? -7.915 -0.249 18.612 1.00 90.56 105 ALA A C 1
ATOM 834 O O . ALA A 1 105 ? -8.190 0.247 19.705 1.00 90.56 105 ALA A O 1
ATOM 835 N N . LEU A 1 106 ? -8.745 -0.185 17.568 1.00 90.50 106 LEU A N 1
ATOM 836 C CA . LEU A 1 106 ? -10.068 0.434 17.608 1.00 90.50 106 LEU A CA 1
ATOM 837 C C . LEU A 1 106 ? -11.148 -0.498 18.176 1.00 90.50 106 LEU A C 1
ATOM 839 O O . LEU A 1 106 ? -12.237 -0.020 18.483 1.00 90.50 106 LEU A O 1
ATOM 843 N N . GLN A 1 107 ? -10.858 -1.797 18.332 1.00 92.62 107 GLN A N 1
ATOM 844 C CA . GLN A 1 107 ? -11.842 -2.839 18.665 1.00 92.62 107 GLN A CA 1
ATOM 845 C C . GLN A 1 107 ? -13.048 -2.796 17.712 1.00 92.62 107 GLN A C 1
ATOM 847 O O . GLN A 1 107 ? -14.201 -2.888 18.123 1.00 92.62 107 GLN A O 1
ATOM 852 N N . CYS A 1 108 ? -12.758 -2.612 16.424 1.00 91.25 108 CYS A N 1
ATOM 853 C CA . CYS A 1 108 ? -13.738 -2.337 15.383 1.00 91.25 108 CYS A CA 1
ATOM 854 C C . CYS A 1 108 ? -13.495 -3.274 14.193 1.00 91.25 108 CYS A C 1
ATOM 856 O O . CYS A 1 108 ? -12.334 -3.474 13.828 1.00 91.25 108 CYS A O 1
ATOM 858 N N . PRO A 1 109 ? -14.529 -3.852 13.554 1.00 95.56 109 PRO A N 1
ATOM 859 C CA . PRO A 1 109 ? -14.338 -4.619 12.327 1.00 95.56 109 PRO A CA 1
ATOM 860 C C . PRO A 1 109 ? -13.668 -3.758 11.250 1.00 95.56 109 PRO A C 1
ATOM 862 O O . PRO A 1 109 ? -14.093 -2.627 11.029 1.00 95.56 109 PRO A O 1
ATOM 865 N N . ALA A 1 110 ? -12.676 -4.294 10.531 1.00 94.12 110 ALA A N 1
ATOM 866 C CA . ALA A 1 110 ? -11.927 -3.533 9.521 1.00 94.12 110 ALA A CA 1
ATOM 867 C C . ALA A 1 110 ? -12.833 -2.878 8.458 1.00 94.12 110 ALA A C 1
ATOM 869 O O . ALA A 1 110 ? -12.572 -1.762 8.029 1.00 94.12 110 ALA A O 1
ATOM 870 N N . ALA A 1 111 ? -13.951 -3.517 8.093 1.00 94.38 111 ALA A N 1
ATOM 871 C CA . ALA A 1 111 ? -14.927 -2.963 7.149 1.00 94.38 111 ALA A CA 1
ATOM 872 C C . ALA A 1 111 ? -15.608 -1.660 7.624 1.00 94.38 111 ALA A C 1
ATOM 874 O O . ALA A 1 111 ? -16.180 -0.941 6.812 1.00 94.38 111 ALA A O 1
ATOM 875 N N . GLN A 1 112 ? -15.562 -1.360 8.926 1.00 94.00 112 GLN A N 1
ATOM 876 C CA . GLN A 1 112 ? -16.114 -0.144 9.533 1.00 94.00 112 GLN A CA 1
ATOM 877 C C . GLN A 1 112 ? -15.033 0.894 9.869 1.00 94.00 112 GLN A C 1
ATOM 879 O O . GLN A 1 112 ? -15.343 1.947 10.427 1.00 94.00 112 GLN A O 1
ATOM 884 N N . VAL A 1 113 ? -13.766 0.604 9.561 1.00 94.06 113 VAL A N 1
ATOM 885 C CA . VAL A 1 113 ? -12.649 1.513 9.808 1.00 94.06 113 VAL A CA 1
ATOM 886 C C . VAL A 1 113 ? -12.386 2.334 8.551 1.00 94.06 113 VAL A C 1
ATOM 888 O O . VAL A 1 113 ? -11.928 1.823 7.530 1.00 94.06 113 VAL A O 1
ATOM 891 N N . GLY A 1 114 ? -12.662 3.631 8.640 1.00 92.75 114 GLY A N 1
ATOM 892 C CA . GLY A 1 114 ? -12.227 4.619 7.664 1.00 92.75 114 GLY A CA 1
ATOM 893 C C . GLY A 1 114 ? -10.792 5.072 7.928 1.00 92.75 114 GLY A C 1
ATOM 894 O O . GLY A 1 114 ? -10.239 4.869 9.011 1.00 92.75 114 GLY A O 1
ATOM 895 N N . GLN A 1 115 ? -10.191 5.728 6.939 1.00 92.56 115 GLN A N 1
ATOM 896 C CA . GLN A 1 115 ? -8.882 6.360 7.083 1.00 92.56 115 GLN A CA 1
ATOM 897 C C . GLN A 1 115 ? -8.897 7.787 6.538 1.00 92.56 115 GLN A C 1
ATOM 899 O O . GLN A 1 115 ? -9.583 8.087 5.561 1.00 92.56 115 GLN A O 1
ATOM 904 N N . GLN A 1 116 ? -8.091 8.645 7.148 1.00 90.88 116 GLN A N 1
ATOM 905 C CA . GLN A 1 116 ? -7.783 9.994 6.692 1.00 90.88 116 GLN A CA 1
ATOM 906 C C . GLN A 1 116 ? -6.281 10.093 6.419 1.00 90.88 116 GLN A C 1
ATOM 908 O O . GLN A 1 116 ? -5.475 9.448 7.097 1.00 90.88 116 GLN A O 1
ATOM 913 N N . LEU A 1 117 ? -5.901 10.886 5.417 1.00 87.44 117 LEU A N 1
ATOM 914 C CA . LEU A 1 117 ? -4.494 11.161 5.126 1.00 87.44 117 LEU A CA 1
ATOM 915 C C . LEU A 1 117 ? -3.882 11.999 6.256 1.00 87.44 117 LEU A C 1
ATOM 917 O O . LEU A 1 117 ? -4.518 12.928 6.751 1.00 87.44 117 LEU A O 1
ATOM 921 N N . GLY A 1 118 ? -2.661 11.654 6.665 1.00 84.62 118 GLY A N 1
ATOM 922 C CA . GLY A 1 118 ? -1.864 12.446 7.598 1.00 84.62 118 GLY A CA 1
ATOM 923 C C . GLY A 1 118 ? -1.014 13.503 6.892 1.00 84.62 118 GLY A C 1
ATOM 924 O O . GLY A 1 118 ? -1.196 13.793 5.708 1.00 84.62 118 GLY A O 1
ATOM 925 N N . ALA A 1 119 ? -0.047 14.061 7.624 1.00 82.81 119 ALA A N 1
ATOM 926 C CA . ALA A 1 119 ? 0.867 15.082 7.107 1.00 82.81 119 ALA A CA 1
ATOM 927 C C . ALA A 1 119 ? 1.883 14.528 6.091 1.00 82.81 119 ALA A C 1
ATOM 929 O O . ALA A 1 119 ? 2.483 15.288 5.332 1.00 82.81 119 ALA A O 1
ATOM 930 N N . SER A 1 120 ? 2.082 13.208 6.065 1.00 86.81 120 SER A N 1
ATOM 931 C CA . SER A 1 120 ? 2.980 12.532 5.133 1.00 86.81 120 SER A CA 1
ATOM 932 C C . SER A 1 120 ? 2.336 11.271 4.543 1.00 86.81 120 SER A C 1
ATOM 934 O O . SER A 1 120 ? 1.399 10.723 5.127 1.00 86.81 120 SER A O 1
ATOM 936 N N . PRO A 1 121 ? 2.857 10.735 3.423 1.00 84.88 121 PRO A N 1
ATOM 937 C CA . PRO A 1 121 ? 2.383 9.467 2.860 1.00 84.88 121 PRO A CA 1
ATOM 938 C C . PRO A 1 1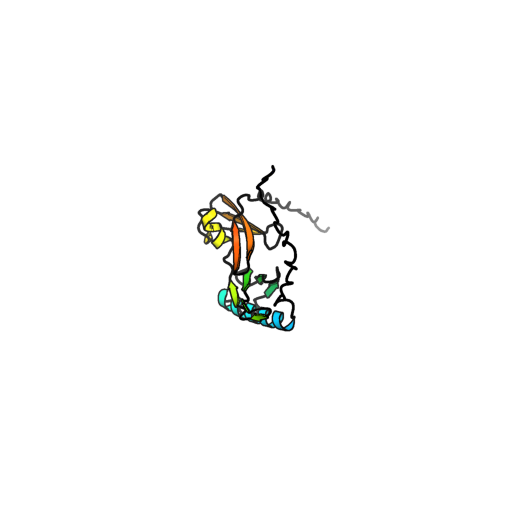21 ? 2.505 8.270 3.815 1.00 84.88 121 PRO A C 1
ATOM 940 O O . PRO A 1 121 ? 1.883 7.234 3.580 1.00 84.88 121 PRO A O 1
ATOM 943 N N . HIS A 1 122 ? 3.333 8.386 4.860 1.00 90.62 122 HIS A N 1
ATOM 944 C CA . HIS A 1 122 ? 3.582 7.338 5.854 1.00 90.62 122 HIS A CA 1
ATOM 945 C C . HIS A 1 122 ? 2.721 7.516 7.105 1.00 90.62 122 HIS A C 1
ATOM 947 O O . HIS A 1 122 ? 2.866 6.749 8.047 1.00 90.62 122 HIS A O 1
ATOM 953 N N . GLU A 1 123 ? 1.828 8.502 7.131 1.00 92.06 123 GLU A N 1
ATOM 954 C CA . GLU A 1 123 ? 0.955 8.785 8.264 1.00 92.06 123 GLU A CA 1
AT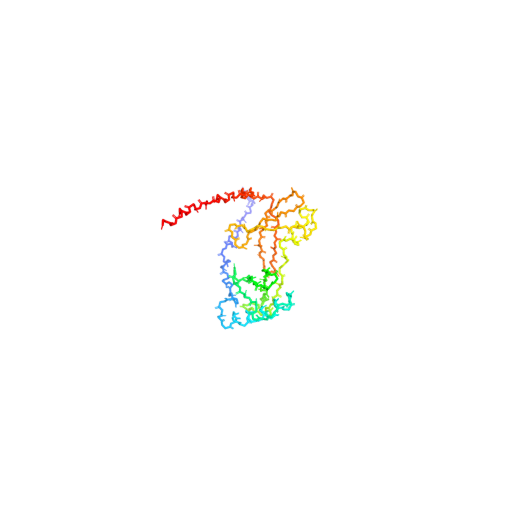OM 955 C C . GLU A 1 123 ? -0.502 8.795 7.825 1.00 92.06 123 GLU A C 1
ATOM 957 O O . GLU A 1 123 ? -0.866 9.377 6.801 1.00 92.06 123 GLU A O 1
ATOM 962 N N . ARG A 1 124 ? -1.354 8.153 8.621 1.00 92.56 124 ARG A N 1
ATOM 963 C CA . ARG A 1 124 ? -2.808 8.163 8.452 1.00 92.56 124 ARG A CA 1
ATOM 964 C C . ARG A 1 124 ? -3.486 8.213 9.807 1.00 92.56 124 ARG A C 1
ATOM 966 O O . ARG A 1 124 ? -2.906 7.821 10.814 1.00 92.56 124 ARG A O 1
ATOM 973 N N . VAL A 1 125 ? -4.732 8.658 9.834 1.00 93.81 125 VAL A N 1
ATOM 974 C CA . VAL A 1 125 ? -5.595 8.524 11.011 1.00 93.81 125 VAL A CA 1
ATOM 975 C C . VAL A 1 125 ? -6.671 7.508 10.675 1.00 93.81 125 VAL A C 1
ATOM 977 O O . VAL A 1 125 ? -7.394 7.680 9.697 1.00 93.81 125 VAL A O 1
ATOM 980 N N . ALA A 1 126 ? -6.755 6.433 11.453 1.00 94.00 126 ALA A N 1
ATOM 981 C CA . ALA A 1 126 ? -7.824 5.452 11.343 1.00 94.00 126 ALA A CA 1
ATOM 982 C C . ALA A 1 126 ? -8.970 5.847 12.276 1.00 94.00 126 ALA A C 1
ATOM 984 O O . ALA A 1 126 ? -8.726 6.181 13.437 1.00 94.00 126 ALA A O 1
ATOM 985 N N . VAL A 1 127 ? -10.206 5.797 11.782 1.00 93.69 127 VAL A N 1
ATOM 986 C CA . VAL A 1 127 ? -11.409 6.199 12.524 1.00 93.69 127 VAL A CA 1
ATOM 987 C C . VAL A 1 127 ? -12.479 5.127 12.360 1.00 93.69 127 VAL A C 1
ATOM 989 O O . VAL A 1 127 ? -12.771 4.706 11.245 1.00 93.69 127 VAL A O 1
ATOM 992 N N . GLY A 1 128 ? -13.078 4.685 13.461 1.00 92.81 128 GLY A N 1
ATOM 993 C CA . GLY A 1 128 ? -14.129 3.670 13.444 1.00 92.81 128 GLY A CA 1
ATOM 994 C C . GLY A 1 128 ? -14.665 3.388 14.843 1.00 92.81 128 GLY A C 1
ATOM 995 O O . GLY A 1 128 ? -13.957 3.572 15.832 1.00 92.81 128 GLY A O 1
ATOM 996 N N . CYS A 1 129 ? -15.928 2.967 14.933 1.00 91.75 129 CYS A N 1
ATOM 997 C CA . CYS A 1 129 ? -16.579 2.591 16.194 1.00 91.75 129 CYS A CA 1
ATOM 998 C C . CYS A 1 129 ? -16.454 3.651 17.317 1.00 91.75 129 CYS A C 1
ATOM 1000 O O . CYS A 1 129 ? -16.240 3.321 18.481 1.00 91.75 129 CYS A O 1
ATOM 1002 N N . GLY A 1 130 ? -16.551 4.940 16.964 1.00 89.38 130 GLY A N 1
ATOM 1003 C CA . GLY A 1 130 ? -16.455 6.060 17.914 1.00 89.38 130 GLY A CA 1
ATOM 1004 C C . GLY A 1 130 ? -15.042 6.352 18.434 1.00 89.38 130 GLY A C 1
ATOM 1005 O O . GLY A 1 130 ? -14.882 7.135 19.366 1.00 89.38 130 GLY A O 1
ATOM 1006 N N . ARG A 1 131 ? -14.012 5.727 17.854 1.00 90.12 131 ARG A N 1
ATOM 1007 C CA . ARG A 1 131 ? -12.608 5.861 18.257 1.00 90.12 131 ARG A CA 1
ATOM 1008 C C . ARG A 1 131 ? -11.753 6.270 17.064 1.00 90.12 131 ARG A C 1
ATOM 1010 O O . ARG A 1 131 ? -12.118 6.044 15.910 1.00 90.12 131 ARG A O 1
ATOM 1017 N N . GLN A 1 132 ? -10.591 6.839 17.359 1.00 92.00 132 GLN A N 1
ATOM 1018 C CA . GLN A 1 132 ? -9.577 7.140 16.359 1.00 92.00 132 GLN A CA 1
ATOM 1019 C C . GLN A 1 132 ? -8.180 6.813 16.875 1.00 92.00 132 GLN A C 1
ATOM 1021 O O . GLN A 1 132 ? -7.922 6.890 18.077 1.00 92.00 132 GLN A O 1
ATOM 1026 N N . VAL A 1 133 ? -7.282 6.461 15.962 1.00 92.19 133 VAL A N 1
ATOM 1027 C CA . VAL A 1 133 ? -5.880 6.176 16.267 1.00 92.19 133 VAL A CA 1
ATOM 1028 C C . VAL A 1 133 ? -4.997 6.664 15.123 1.00 92.19 133 VAL A C 1
ATOM 1030 O O . VAL A 1 133 ? -5.342 6.500 13.950 1.00 92.19 133 VAL A O 1
ATOM 1033 N N . ALA A 1 134 ? -3.867 7.291 15.446 1.00 93.12 134 ALA A N 1
ATOM 1034 C CA . ALA A 1 134 ? -2.867 7.588 14.429 1.00 93.12 134 ALA A CA 1
ATOM 1035 C C . ALA A 1 134 ? -2.120 6.323 14.049 1.00 93.12 134 ALA A C 1
ATOM 1037 O O . ALA A 1 134 ? -1.780 5.503 14.895 1.00 93.12 134 ALA A O 1
ATOM 1038 N N . MET A 1 135 ? -1.843 6.197 12.765 1.00 94.38 135 MET A N 1
ATOM 1039 C CA . MET A 1 135 ? -1.184 5.057 12.168 1.00 94.38 135 MET A CA 1
ATOM 1040 C C . MET A 1 135 ? 0.039 5.562 11.425 1.00 94.38 135 MET A C 1
ATOM 1042 O O . MET A 1 135 ? -0.047 6.509 10.641 1.00 94.38 135 MET A O 1
ATOM 1046 N N . GLN A 1 136 ? 1.171 4.909 11.648 1.00 94.19 136 GLN A N 1
ATOM 1047 C CA . GLN A 1 136 ? 2.407 5.203 10.943 1.00 94.19 136 GLN A CA 1
ATOM 1048 C C . GLN A 1 136 ? 2.895 3.967 10.204 1.00 94.19 136 GLN A C 1
ATOM 1050 O O . GLN A 1 136 ? 2.959 2.875 10.768 1.00 94.19 136 GLN A O 1
ATOM 1055 N N . LEU A 1 137 ? 3.247 4.142 8.938 1.00 92.88 137 LEU A N 1
ATOM 1056 C CA . LEU A 1 137 ? 3.874 3.117 8.131 1.00 92.88 137 LEU A CA 1
ATOM 1057 C C . LEU A 1 137 ? 5.347 3.034 8.522 1.00 92.88 137 LEU A C 1
ATOM 1059 O O . LEU A 1 137 ? 6.116 3.962 8.282 1.00 92.88 137 LEU A O 1
ATOM 1063 N N . GLN A 1 138 ? 5.746 1.916 9.121 1.00 91.06 138 GLN A N 1
ATOM 1064 C CA . GLN A 1 138 ? 7.124 1.682 9.534 1.00 91.06 138 GLN A CA 1
ATOM 1065 C C . GLN A 1 138 ? 7.698 0.463 8.824 1.00 91.06 138 GLN A C 1
ATOM 1067 O O . GLN A 1 138 ? 7.012 -0.535 8.601 1.00 91.06 138 GLN A O 1
ATOM 1072 N N . CYS A 1 139 ? 8.985 0.547 8.492 1.00 86.12 139 CYS A N 1
ATOM 1073 C CA . CYS A 1 139 ? 9.736 -0.493 7.803 1.00 86.12 139 CYS A CA 1
ATOM 1074 C C . CYS A 1 139 ? 10.959 -0.919 8.609 1.00 86.12 139 CYS A C 1
ATOM 1076 O O . CYS A 1 139 ? 11.673 -0.093 9.175 1.00 86.12 139 CYS A O 1
ATOM 1078 N N . ASN A 1 140 ? 11.255 -2.213 8.588 1.00 82.25 140 ASN A N 1
ATOM 1079 C CA . ASN A 1 140 ? 12.522 -2.773 9.040 1.00 82.25 140 ASN A CA 1
ATOM 1080 C C . ASN A 1 140 ? 13.145 -3.633 7.924 1.00 82.25 140 ASN A C 1
ATOM 1082 O O . ASN A 1 140 ? 12.691 -3.632 6.783 1.00 82.25 140 ASN A O 1
ATOM 1086 N N . GLN A 1 141 ? 14.209 -4.380 8.232 1.00 69.00 141 GLN A N 1
ATOM 1087 C CA . GLN A 1 141 ? 14.897 -5.203 7.225 1.00 69.00 141 GLN A CA 1
ATOM 1088 C C . GLN A 1 141 ? 14.062 -6.381 6.690 1.00 69.00 141 GLN A C 1
ATOM 1090 O O . GLN A 1 141 ? 14.434 -6.991 5.690 1.00 69.00 141 GLN A O 1
ATOM 1095 N N . VAL A 1 142 ? 12.970 -6.739 7.367 1.00 76.44 142 VAL A N 1
ATOM 1096 C CA . VAL A 1 142 ? 12.179 -7.946 7.097 1.00 76.44 142 VAL A CA 1
ATOM 1097 C C . VAL A 1 142 ? 10.811 -7.601 6.500 1.00 76.44 142 VAL A C 1
ATOM 1099 O O . VAL A 1 142 ? 10.265 -8.390 5.721 1.00 76.44 142 VAL A O 1
ATOM 1102 N N . GLY A 1 143 ? 10.255 -6.433 6.818 1.00 84.94 143 GLY A N 1
ATOM 1103 C CA . GLY A 1 143 ? 8.950 -6.012 6.322 1.00 84.94 143 GLY A CA 1
ATOM 1104 C C . GLY A 1 143 ? 8.582 -4.581 6.689 1.00 84.94 143 GLY A C 1
ATOM 1105 O O . GLY A 1 143 ? 9.273 -3.925 7.467 1.00 84.94 143 GLY A O 1
ATOM 1106 N N . CYS A 1 144 ? 7.455 -4.144 6.136 1.00 91.56 144 CYS A N 1
ATOM 1107 C CA . CYS A 1 144 ? 6.786 -2.905 6.501 1.00 91.56 144 CYS A CA 1
ATOM 1108 C C . CYS A 1 144 ? 5.360 -3.196 6.957 1.00 91.56 144 CYS A C 1
ATOM 1110 O O . CYS A 1 144 ? 4.762 -4.180 6.519 1.00 91.56 144 CYS A O 1
ATOM 1112 N N . GLY A 1 145 ? 4.826 -2.330 7.809 1.00 93.88 145 GLY A N 1
ATOM 1113 C CA . GLY A 1 145 ? 3.468 -2.433 8.323 1.00 93.88 145 GLY A CA 1
ATOM 1114 C C . GLY A 1 145 ? 2.996 -1.124 8.934 1.00 93.88 145 GLY A C 1
ATOM 1115 O O . GLY A 1 145 ? 3.807 -0.280 9.323 1.00 93.88 145 GLY A O 1
ATOM 1116 N N . TRP A 1 146 ? 1.680 -0.962 9.009 1.00 94.69 146 TRP A N 1
ATOM 1117 C CA . TRP A 1 146 ? 1.066 0.130 9.751 1.00 94.69 146 TRP A CA 1
ATOM 1118 C C . TRP A 1 146 ? 1.082 -0.181 11.245 1.00 94.69 146 TRP A C 1
ATOM 1120 O O . TRP A 1 146 ? 0.705 -1.274 11.663 1.00 94.69 146 TRP A O 1
ATOM 1130 N N . ILE A 1 147 ? 1.510 0.790 12.045 1.00 93.38 147 ILE A N 1
ATOM 1131 C CA . ILE A 1 147 ? 1.607 0.675 13.499 1.00 93.38 147 ILE A CA 1
ATOM 1132 C C . ILE A 1 147 ? 0.776 1.784 14.132 1.00 93.38 147 ILE A C 1
ATOM 1134 O O . ILE A 1 147 ? 0.894 2.948 13.749 1.00 93.38 147 ILE A O 1
ATOM 1138 N N . ALA A 1 148 ? -0.053 1.412 15.104 1.00 91.69 148 ALA A N 1
ATOM 1139 C CA . ALA A 1 148 ? -0.811 2.356 15.909 1.00 91.69 148 ALA A CA 1
ATOM 1140 C C . ALA A 1 148 ? 0.122 3.158 16.824 1.00 91.69 148 ALA A C 1
ATOM 1142 O O . ALA A 1 148 ? 0.895 2.593 17.600 1.00 91.69 148 ALA A O 1
ATOM 1143 N N . LEU A 1 149 ? 0.022 4.479 16.753 1.00 87.56 149 LEU A N 1
ATOM 1144 C CA . LEU A 1 149 ? 0.671 5.400 17.669 1.00 87.56 149 LEU A CA 1
ATOM 1145 C C . LEU A 1 149 ? -0.285 5.698 18.827 1.00 87.56 149 LEU A C 1
ATOM 1147 O O . LEU A 1 149 ? -1.473 5.947 18.622 1.00 87.56 149 LEU A O 1
ATOM 1151 N N . ALA A 1 150 ? 0.244 5.690 20.053 1.00 66.31 150 ALA A N 1
ATOM 1152 C CA . ALA A 1 150 ? -0.534 5.929 21.272 1.00 66.31 150 ALA A CA 1
ATOM 1153 C C . ALA A 1 150 ? -1.186 7.326 21.317 1.00 66.31 150 ALA A C 1
ATOM 1155 O O . ALA A 1 150 ? -2.141 7.541 22.059 1.00 66.31 150 ALA A O 1
ATOM 1156 N N . THR A 1 151 ? -0.703 8.262 20.500 1.00 56.69 151 THR A N 1
ATOM 1157 C CA . THR A 1 151 ? -1.226 9.620 20.370 1.00 56.69 151 THR A CA 1
ATOM 1158 C C . THR A 1 151 ? -1.755 9.821 18.957 1.00 56.69 151 THR A C 1
ATOM 1160 O O . THR A 1 151 ? -0.988 10.019 18.016 1.00 56.69 151 THR A O 1
ATOM 1163 N N . ALA A 1 152 ? -3.078 9.788 18.797 1.00 53.78 152 ALA A N 1
ATOM 1164 C CA . ALA A 1 152 ? -3.694 10.382 17.620 1.00 53.78 152 ALA A CA 1
ATOM 1165 C C . ALA A 1 152 ? -3.521 11.910 17.714 1.00 53.78 152 ALA A C 1
ATOM 1167 O O . ALA A 1 152 ? -3.905 12.477 18.742 1.00 53.78 152 ALA A O 1
ATOM 1168 N N . PRO A 1 153 ? -2.978 12.601 16.694 1.00 54.00 153 PRO A N 1
ATOM 1169 C CA . PRO A 1 153 ? -3.185 14.033 16.573 1.00 54.00 153 PRO A CA 1
ATOM 1170 C C . PRO A 1 153 ? -4.698 14.305 16.623 1.00 54.00 153 PRO A C 1
ATOM 1172 O O . PRO A 1 153 ? -5.480 13.458 16.167 1.00 54.00 153 PRO A O 1
ATOM 1175 N N . PRO A 1 154 ? -5.143 15.444 17.179 1.00 52.81 154 PRO A N 1
ATOM 1176 C CA . PRO A 1 154 ? -6.544 15.825 17.075 1.00 52.81 154 PRO A CA 1
ATOM 1177 C C . PRO A 1 154 ? -6.939 15.792 15.596 1.00 52.81 154 PRO A C 1
ATOM 1179 O O . PRO A 1 154 ? -6.188 16.271 14.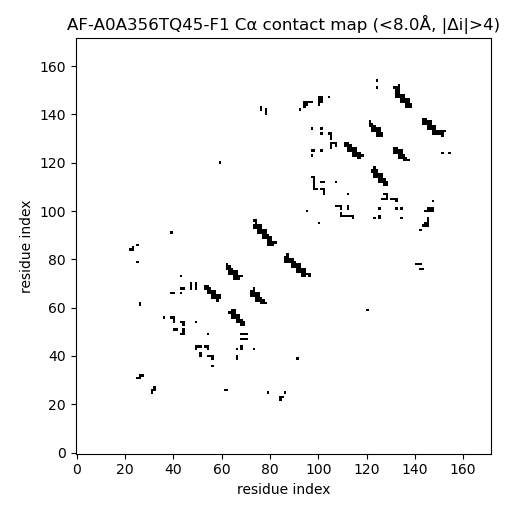743 1.00 52.81 154 PRO A O 1
ATOM 1182 N N . ALA A 1 155 ? -8.079 15.165 15.290 1.00 48.88 155 ALA A N 1
ATOM 1183 C CA . ALA A 1 155 ? -8.565 15.120 13.919 1.00 48.88 155 ALA A CA 1
ATOM 1184 C C . ALA A 1 155 ? -8.680 16.563 13.403 1.00 48.88 155 ALA A C 1
ATOM 1186 O O . ALA A 1 155 ? -9.125 17.430 14.167 1.00 48.88 155 ALA A O 1
ATOM 1187 N N . PRO A 1 156 ? -8.285 16.854 12.150 1.00 52.56 156 PRO A N 1
ATOM 1188 C CA . PRO A 1 156 ? -8.601 18.146 11.568 1.00 52.56 156 PRO A CA 1
ATOM 1189 C C . PRO A 1 156 ? -10.117 18.324 11.664 1.00 52.56 156 PRO A C 1
ATOM 1191 O O . PRO A 1 156 ? -10.878 17.435 11.269 1.00 52.56 156 PRO A O 1
ATOM 1194 N N . ALA A 1 157 ? -10.552 19.442 12.251 1.00 48.28 157 ALA A N 1
ATOM 1195 C CA . ALA A 1 157 ? -11.964 19.790 12.279 1.00 48.28 157 ALA A CA 1
ATOM 1196 C C . ALA A 1 157 ? -12.504 19.705 10.843 1.00 48.28 157 ALA A C 1
ATOM 1198 O O . ALA A 1 157 ? -11.775 20.085 9.919 1.00 48.28 157 ALA A O 1
ATOM 1199 N N . PRO A 1 158 ? -13.735 19.205 10.626 1.00 43.78 158 PRO A N 1
ATOM 1200 C CA . PRO A 1 158 ? -14.331 19.257 9.304 1.00 43.78 158 PRO A CA 1
ATOM 1201 C C . PRO A 1 158 ? -14.270 20.711 8.842 1.00 43.78 158 PRO A C 1
ATOM 1203 O O . PRO A 1 158 ? -14.875 21.590 9.457 1.00 43.78 158 PRO A O 1
ATOM 1206 N N . SER A 1 159 ? -13.486 20.980 7.799 1.00 47.66 159 SER A N 1
ATOM 1207 C CA . SER A 1 159 ? -13.537 22.257 7.115 1.00 47.66 159 SER A CA 1
ATOM 1208 C C . SER A 1 159 ? -14.934 22.331 6.522 1.00 47.66 159 SER A C 1
ATOM 1210 O O . SER A 1 159 ? -15.244 21.694 5.518 1.00 47.66 159 SER A O 1
ATOM 1212 N N . SER A 1 160 ? -15.818 23.062 7.195 1.00 53.09 160 SER A N 1
ATOM 1213 C CA . SER A 1 160 ? -17.057 23.542 6.612 1.00 53.09 160 SER A CA 1
ATOM 1214 C C . SER A 1 160 ? -16.649 24.390 5.415 1.00 53.09 160 SER A C 1
ATOM 1216 O O . SER A 1 160 ? -16.323 25.567 5.560 1.00 53.09 160 SER A O 1
ATOM 1218 N N . GLY A 1 161 ? -16.559 23.747 4.249 1.00 45.53 161 GLY A N 1
ATOM 1219 C CA . GLY A 1 161 ? -16.394 24.414 2.976 1.00 45.53 161 GLY A CA 1
ATOM 1220 C C . GLY A 1 161 ? -17.509 25.437 2.878 1.00 45.53 161 GLY A C 1
ATOM 1221 O O . GLY A 1 161 ? -18.675 25.072 2.738 1.00 45.53 161 GLY A O 1
ATOM 1222 N N . GLY A 1 162 ? -17.155 26.710 3.036 1.00 42.59 162 GLY A N 1
ATOM 1223 C CA . GLY A 1 162 ? -18.056 27.804 2.740 1.00 42.59 162 GLY A CA 1
ATOM 1224 C C . GLY A 1 162 ? -18.448 27.657 1.281 1.00 42.59 162 GLY A C 1
ATOM 1225 O O . GLY A 1 162 ? -17.613 27.821 0.394 1.00 42.59 162 GLY A O 1
ATOM 1226 N N . ALA A 1 163 ? -19.700 27.286 1.033 1.00 48.59 163 ALA A N 1
ATOM 1227 C CA . ALA A 1 163 ? -20.285 27.401 -0.284 1.00 48.59 163 ALA A CA 1
ATOM 1228 C C . ALA A 1 163 ? -20.246 28.889 -0.654 1.00 48.59 163 ALA A C 1
ATOM 1230 O O . ALA A 1 163 ? -21.024 29.689 -0.136 1.00 48.59 163 ALA A O 1
ATOM 1231 N N . VAL A 1 164 ? -19.302 29.278 -1.510 1.00 52.19 164 VAL A N 1
ATOM 1232 C CA . VAL A 1 164 ? -19.348 30.579 -2.174 1.00 52.19 164 VAL A CA 1
ATOM 1233 C C . VAL A 1 164 ? -20.479 30.483 -3.190 1.00 52.19 164 VAL A C 1
ATOM 1235 O O . VAL A 1 164 ? -20.311 29.932 -4.276 1.00 52.19 164 VAL A O 1
ATOM 1238 N N . ILE A 1 165 ? -21.662 30.964 -2.812 1.00 52.19 165 ILE A N 1
ATOM 1239 C CA . ILE A 1 165 ? -22.758 31.183 -3.754 1.00 52.19 165 ILE A CA 1
ATOM 1240 C C . ILE A 1 165 ? -22.351 32.386 -4.605 1.00 52.19 165 ILE A C 1
ATOM 1242 O O . ILE A 1 165 ? -22.442 33.531 -4.168 1.00 52.19 165 ILE A O 1
ATOM 1246 N N . VAL A 1 166 ? -21.863 32.127 -5.817 1.00 53.62 166 VAL A N 1
ATOM 1247 C CA . VAL A 1 166 ? -21.704 33.166 -6.837 1.00 53.62 166 VAL A CA 1
ATOM 1248 C C . VAL A 1 166 ? -23.098 33.464 -7.382 1.00 53.62 166 VAL A C 1
ATOM 1250 O O . VAL A 1 166 ? -23.635 32.703 -8.184 1.00 53.62 166 VAL A O 1
ATOM 1253 N N . ILE A 1 167 ? -23.711 34.549 -6.911 1.00 56.50 167 ILE A N 1
ATOM 1254 C CA . ILE A 1 167 ? -24.930 35.091 -7.515 1.00 56.50 167 ILE A CA 1
ATOM 1255 C C . ILE A 1 167 ? -24.506 35.757 -8.825 1.00 56.50 167 ILE A C 1
ATOM 1257 O O . ILE A 1 167 ? -23.883 36.817 -8.814 1.00 56.50 167 ILE A O 1
ATOM 1261 N N . VAL A 1 168 ? -24.806 35.115 -9.952 1.00 66.88 168 VAL A N 1
ATOM 1262 C CA . VAL A 1 168 ? -24.694 35.733 -11.278 1.00 66.88 168 VAL A CA 1
ATOM 1263 C C . VAL A 1 168 ? -25.970 36.556 -11.499 1.00 66.88 168 VAL A C 1
ATOM 1265 O O . VAL A 1 168 ? -27.054 35.969 -11.457 1.00 66.88 168 VAL A O 1
ATOM 1268 N N . PRO A 1 169 ? -25.900 37.889 -11.682 1.00 65.19 169 PRO A N 1
ATOM 1269 C CA . PRO A 1 169 ? -27.079 38.672 -12.038 1.00 65.19 169 PRO A CA 1
ATOM 1270 C C . PRO A 1 169 ? -27.571 38.286 -13.447 1.00 65.19 169 PRO A C 1
ATOM 1272 O O . PRO A 1 169 ? -26.749 37.946 -14.303 1.00 65.19 169 PRO A O 1
ATOM 1275 N N . PRO A 1 170 ? -28.894 38.298 -13.695 1.00 60.56 170 PRO A N 1
ATOM 1276 C CA . PRO A 1 170 ? -29.446 37.981 -15.008 1.00 60.56 170 PRO A CA 1
ATOM 1277 C C . PRO A 1 170 ? -29.010 39.019 -16.059 1.00 60.56 170 PRO A C 1
ATOM 1279 O O . PRO A 1 170 ? -28.802 40.180 -15.704 1.00 60.56 170 PRO A O 1
ATOM 1282 N N . PRO A 1 171 ? -28.861 38.616 -17.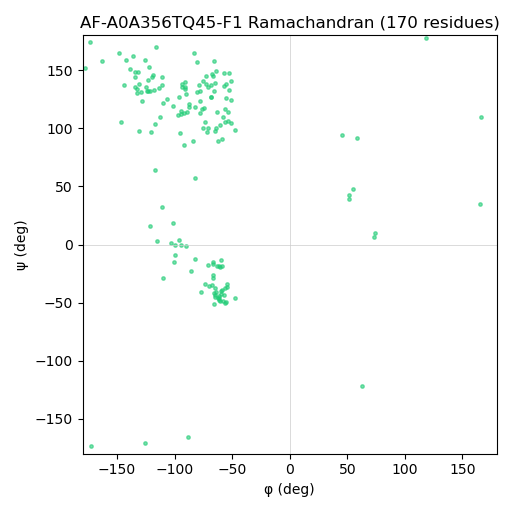333 1.00 67.25 171 PRO A N 1
ATOM 1283 C CA . PRO A 1 171 ? -28.629 39.556 -18.423 1.00 67.25 171 PRO A CA 1
ATOM 1284 C C . PRO A 1 171 ? -29.899 40.374 -18.705 1.00 67.25 171 PRO A C 1
ATOM 1286 O O . PRO A 1 171 ? -30.991 39.799 -18.741 1.00 67.25 171 PRO A O 1
ATOM 1289 N N . ASP A 1 172 ? -29.728 41.685 -18.893 1.00 63.47 172 ASP A N 1
ATOM 1290 C CA . ASP A 1 172 ? -30.749 42.603 -19.426 1.00 63.47 172 ASP A CA 1
ATOM 1291 C C . ASP A 1 172 ? -31.115 42.276 -20.887 1.00 63.47 172 ASP A C 1
ATOM 1293 O O . ASP A 1 172 ? -30.205 41.878 -21.659 1.00 63.47 172 ASP A O 1
#

Nearest PDB structures (foldseek):
  8xl2-assembly1_C  TM=4.235E-01  e=2.910E+00  Homo sapiens
  8xl2-assembly1_B  TM=4.235E-01  e=2.910E+00  Homo sapiens
  3q6a-assembly1_D  TM=5.615E-01  e=5.744E+00  Staphylococcus saprophyticus subsp. saprophyticus ATCC 15305 = NCTC 7292
  6ybp-assembly1_K  TM=2.660E-01  e=2.750E+00  Methylorubrum extorquens AM1
  2pqt-assembly1_A  TM=2.929E-01  e=4.088E+00  Homo sapiens

Solvent-accessible surface area (backbone atoms only — not comparable to full-atom values): 10782 Å² total; per-residue (Å²): 136,89,83,87,84,81,80,86,84,82,75,81,88,82,82,84,83,78,70,82,75,77,74,78,62,79,72,73,43,67,77,51,43,57,53,50,50,57,53,45,28,55,48,51,13,64,78,65,73,38,57,53,92,55,36,48,80,42,78,79,52,88,51,34,32,37,35,40,38,83,86,47,75,44,48,35,31,56,42,54,42,73,59,86,92,43,74,44,80,67,42,81,40,79,36,71,50,64,27,63,56,40,17,74,83,48,74,29,64,38,94,61,35,47,75,43,84,44,99,45,98,48,30,30,35,35,37,25,81,95,39,70,38,20,32,35,59,48,72,60,90,83,53,54,42,57,41,80,41,96,65,46,74,80,73,80,72,84,76,76,74,75,79,78,78,80,81,76,79,80,86,132

Radius of gyration: 25.78 Å; Cα contacts (8 Å, |Δi|>4): 248; chains: 1; bounding box: 90×55×73 Å

pLDDT: mean 78.77, std 19.71, range [37.53, 98.12]

Sequence (172 aa):
MRVVFALLVLAPLLAALGGCRHRYDPVHNPARIERFERNLIRLAARDSGCAEVQVQPVRIGETLWVANTCTGPREYFLGCRARGRRWSHCRWRRIDTVAEAAAPALQCPAAQVGQQLGASPHERVAVGCGRQVAMQLQCNQVGCGWIALATAPPAPAPSSGGAVIVIVPPPD